Protein AF-A0AAF0XLR8-F1 (afdb_monomer_lite)

Structure (mmCIF, N/CA/C/O backbone):
data_AF-A0AAF0XLR8-F1
#
_entry.id   AF-A0AAF0XLR8-F1
#
loop_
_atom_site.group_PDB
_atom_site.id
_atom_site.type_symbol
_atom_site.label_atom_id
_atom_site.label_alt_id
_atom_site.label_comp_id
_atom_site.label_asym_id
_atom_site.label_entity_id
_atom_site.label_seq_id
_atom_site.pdbx_PDB_ins_code
_atom_site.Cartn_x
_atom_site.Cartn_y
_atom_site.Cartn_z
_atom_site.occupancy
_atom_site.B_iso_or_equiv
_atom_site.auth_seq_id
_atom_site.auth_comp_id
_atom_site.auth_asym_id
_atom_site.auth_atom_id
_atom_site.pdbx_PDB_model_num
ATOM 1 N N . MET A 1 1 ? 24.820 -13.922 -3.244 1.00 37.19 1 MET A N 1
ATOM 2 C CA . MET A 1 1 ? 24.735 -12.493 -3.611 1.00 37.19 1 MET A CA 1
ATOM 3 C C . MET A 1 1 ? 23.488 -11.950 -2.945 1.00 37.19 1 MET A C 1
ATOM 5 O O . MET A 1 1 ? 22.428 -12.491 -3.217 1.00 37.19 1 MET A O 1
ATOM 9 N N . ALA A 1 2 ? 23.593 -10.996 -2.017 1.00 41.38 2 ALA A N 1
ATOM 10 C CA . ALA A 1 2 ? 22.399 -10.427 -1.396 1.00 41.38 2 ALA A CA 1
ATOM 11 C C . ALA A 1 2 ? 21.619 -9.659 -2.472 1.00 41.38 2 ALA A C 1
ATOM 13 O O . ALA A 1 2 ? 22.079 -8.612 -2.931 1.00 41.38 2 ALA A O 1
ATOM 14 N N . SER A 1 3 ? 20.483 -10.199 -2.912 1.00 49.62 3 SER A N 1
ATOM 15 C CA . SER A 1 3 ? 19.495 -9.439 -3.670 1.00 49.62 3 SER A CA 1
ATOM 16 C C . SER A 1 3 ? 19.054 -8.292 -2.766 1.00 49.62 3 SER A C 1
ATOM 18 O O . SER A 1 3 ? 18.353 -8.506 -1.780 1.00 49.62 3 SER A O 1
ATOM 20 N N . ARG A 1 4 ? 19.552 -7.079 -3.021 1.00 61.72 4 ARG A N 1
ATOM 21 C CA . ARG A 1 4 ? 19.116 -5.879 -2.301 1.00 61.72 4 ARG A CA 1
ATOM 22 C C . ARG A 1 4 ? 17.696 -5.566 -2.756 1.00 61.72 4 ARG A C 1
ATOM 24 O O . ARG A 1 4 ? 17.512 -4.779 -3.680 1.00 61.72 4 ARG A O 1
ATOM 31 N N . THR A 1 5 ? 16.719 -6.236 -2.152 1.00 69.00 5 THR A N 1
ATOM 32 C CA . THR A 1 5 ? 15.302 -5.957 -2.369 1.00 69.00 5 THR A CA 1
ATOM 33 C C . THR A 1 5 ? 15.069 -4.470 -2.091 1.00 69.00 5 THR A C 1
ATOM 35 O O . THR A 1 5 ? 15.483 -3.981 -1.036 1.00 69.00 5 THR A O 1
ATOM 38 N N . PRO A 1 6 ? 14.494 -3.717 -3.043 1.00 81.56 6 PRO A N 1
ATOM 39 C CA . PRO A 1 6 ? 14.165 -2.318 -2.836 1.00 81.56 6 PRO A CA 1
ATOM 40 C C . PRO A 1 6 ? 13.340 -2.140 -1.554 1.00 81.56 6 PRO A C 1
ATOM 42 O O . PRO A 1 6 ? 12.363 -2.870 -1.381 1.00 81.56 6 PRO A O 1
ATOM 45 N N . PRO A 1 7 ? 13.654 -1.149 -0.697 1.00 82.56 7 PRO A N 1
ATOM 46 C CA . PRO A 1 7 ? 12.898 -0.902 0.534 1.00 82.56 7 PRO A CA 1
ATOM 47 C C . PRO A 1 7 ? 11.394 -0.716 0.305 1.00 82.56 7 PRO A C 1
ATOM 49 O O . PRO A 1 7 ? 10.596 -1.066 1.161 1.00 82.56 7 PRO A O 1
ATOM 52 N N . PHE A 1 8 ? 10.999 -0.209 -0.870 1.00 85.50 8 PHE A N 1
ATOM 53 C CA . PHE A 1 8 ? 9.593 -0.111 -1.261 1.00 85.50 8 PHE A CA 1
ATOM 54 C C . PHE A 1 8 ? 8.888 -1.475 -1.267 1.00 85.50 8 PHE A C 1
ATOM 56 O O . PHE A 1 8 ? 7.773 -1.567 -0.769 1.00 85.50 8 PHE A O 1
ATOM 63 N N . LEU A 1 9 ? 9.526 -2.529 -1.790 1.00 84.81 9 LEU A N 1
ATOM 64 C CA . LEU A 1 9 ? 8.928 -3.865 -1.854 1.00 84.81 9 LEU A CA 1
ATOM 65 C C . LEU A 1 9 ? 8.840 -4.506 -0.471 1.00 84.81 9 LEU A C 1
ATOM 67 O O . LEU A 1 9 ? 7.797 -5.052 -0.139 1.00 84.81 9 LEU A O 1
ATOM 71 N N . THR A 1 10 ? 9.891 -4.383 0.345 1.00 86.12 10 THR A N 1
ATOM 72 C CA . THR A 1 10 ? 9.876 -4.880 1.729 1.00 86.12 10 THR A CA 1
ATOM 73 C C . THR A 1 10 ? 8.780 -4.194 2.543 1.00 86.12 10 THR A C 1
ATOM 75 O O . THR A 1 10 ? 7.917 -4.869 3.082 1.00 86.12 10 THR A O 1
ATOM 78 N N . ASN A 1 11 ? 8.724 -2.859 2.524 1.00 88.31 11 ASN A N 1
ATOM 79 C CA . ASN A 1 11 ? 7.697 -2.116 3.254 1.00 88.31 11 ASN A CA 1
ATOM 80 C C . ASN A 1 11 ? 6.282 -2.378 2.723 1.00 88.31 11 ASN A C 1
ATOM 82 O O . ASN A 1 11 ? 5.335 -2.303 3.493 1.00 88.31 11 ASN A O 1
ATOM 86 N N . THR A 1 12 ? 6.1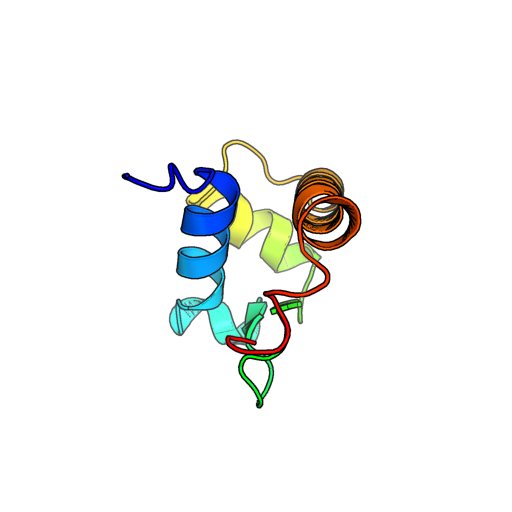24 -2.624 1.416 1.00 89.38 12 THR A N 1
ATOM 87 C CA . THR A 1 12 ? 4.816 -2.968 0.837 1.00 89.38 12 THR A CA 1
ATOM 88 C C . THR A 1 12 ? 4.378 -4.349 1.299 1.00 89.38 12 THR A C 1
ATOM 90 O O . THR A 1 12 ? 3.231 -4.495 1.689 1.00 89.38 12 THR A O 1
ATOM 93 N N . TYR A 1 13 ? 5.277 -5.337 1.301 1.00 88.31 13 TYR A N 1
ATOM 94 C CA . TYR A 1 13 ? 4.975 -6.671 1.813 1.00 88.31 13 TYR A CA 1
ATOM 95 C C . TYR A 1 13 ? 4.557 -6.605 3.287 1.00 88.31 13 TYR A C 1
ATOM 97 O O . TYR A 1 13 ? 3.449 -7.009 3.612 1.00 88.31 13 TYR A O 1
ATOM 105 N N . ASP A 1 14 ? 5.376 -5.984 4.142 1.00 88.94 14 ASP A N 1
ATOM 106 C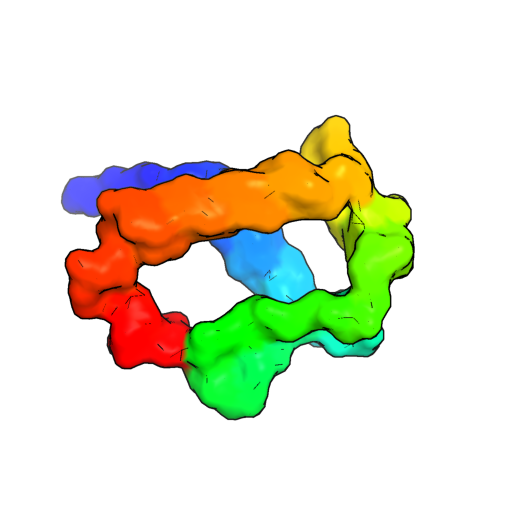 CA . ASP A 1 14 ? 5.101 -5.849 5.581 1.00 88.94 14 ASP A CA 1
ATOM 107 C C . ASP A 1 14 ? 3.794 -5.087 5.878 1.00 88.94 14 ASP A C 1
ATOM 109 O O . ASP A 1 14 ? 3.190 -5.257 6.933 1.00 88.94 14 ASP A O 1
ATOM 113 N N . LEU A 1 15 ? 3.372 -4.207 4.966 1.00 90.88 15 LEU A N 1
ATOM 114 C CA . LEU A 1 15 ? 2.122 -3.456 5.064 1.00 90.88 15 LEU A CA 1
ATOM 115 C C . LEU A 1 15 ? 0.900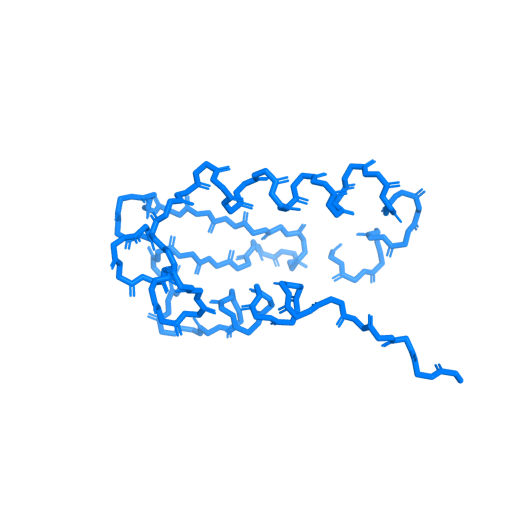 -4.296 4.696 1.00 90.88 15 LEU A C 1
ATOM 117 O O . LEU A 1 15 ? -0.146 -4.094 5.295 1.00 90.88 15 LEU A O 1
ATOM 121 N N . VAL A 1 16 ? 1.002 -5.181 3.702 1.00 89.56 16 VAL A N 1
ATOM 122 C CA . VAL A 1 16 ? -0.126 -6.021 3.256 1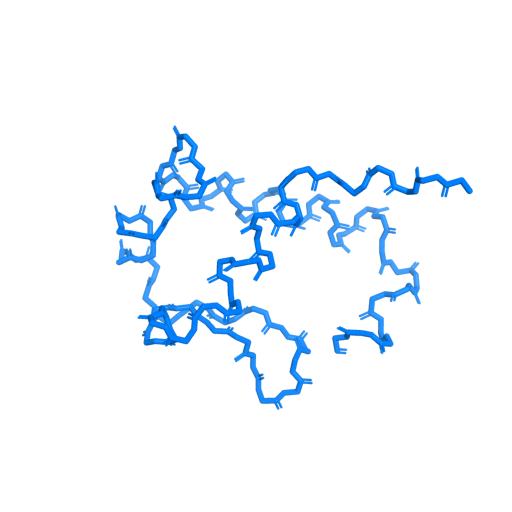.00 89.56 16 VAL A CA 1
ATOM 123 C C . VAL A 1 16 ? -0.243 -7.295 4.099 1.00 89.56 16 VAL A C 1
ATOM 125 O O . VAL A 1 16 ? -1.332 -7.839 4.228 1.00 89.56 16 VAL A O 1
ATOM 128 N N . ASP A 1 17 ? 0.866 -7.750 4.686 1.00 89.75 17 ASP A N 1
ATOM 129 C CA . ASP A 1 17 ? 0.941 -8.913 5.583 1.00 89.75 17 ASP A CA 1
ATOM 130 C C . ASP A 1 17 ? 0.463 -8.602 7.021 1.00 89.75 17 ASP A C 1
ATOM 132 O O . ASP A 1 17 ? 0.344 -9.499 7.852 1.00 89.75 17 ASP A O 1
ATOM 136 N N . ASP A 1 18 ? 0.183 -7.332 7.342 1.00 90.44 18 ASP A N 1
ATOM 137 C CA . ASP A 1 18 ? -0.341 -6.923 8.648 1.00 90.44 18 ASP A CA 1
ATOM 138 C C . ASP A 1 18 ? -1.864 -7.129 8.727 1.00 90.44 18 ASP A C 1
ATOM 140 O O . ASP A 1 18 ? -2.644 -6.292 8.257 1.00 90.44 18 ASP A O 1
ATOM 144 N N . GLU A 1 19 ? -2.276 -8.195 9.425 1.00 90.44 19 GLU A N 1
ATOM 145 C CA . GLU A 1 19 ? -3.680 -8.555 9.693 1.00 90.44 19 GLU A CA 1
ATOM 146 C C . GLU A 1 19 ? -4.501 -7.401 10.309 1.00 90.44 19 GLU A C 1
ATOM 148 O O . GLU A 1 19 ? -5.722 -7.323 10.149 1.00 90.44 19 GLU A O 1
ATOM 153 N N . SER A 1 20 ? -3.862 -6.454 11.012 1.00 90.25 20 SER A N 1
ATOM 154 C CA . SER A 1 20 ? -4.563 -5.292 11.577 1.00 90.25 20 SER A CA 1
ATOM 155 C C . SER A 1 20 ? -5.073 -4.320 10.507 1.00 90.25 20 SER A C 1
ATOM 157 O O . SER A 1 20 ? -5.973 -3.513 10.771 1.00 90.25 20 SER A O 1
ATOM 159 N N . THR A 1 21 ? -4.518 -4.405 9.296 1.00 90.25 21 THR A N 1
ATOM 160 C CA . THR A 1 21 ? -4.874 -3.571 8.148 1.00 90.25 21 THR A CA 1
ATOM 161 C C . THR A 1 21 ? -5.778 -4.266 7.136 1.00 90.25 21 THR A C 1
ATOM 163 O O . THR A 1 21 ? -6.282 -3.568 6.257 1.00 90.25 21 THR A O 1
ATOM 166 N N . ASP A 1 22 ? -6.110 -5.552 7.323 1.00 91.31 22 ASP A N 1
ATOM 167 C CA . ASP A 1 22 ? -6.880 -6.386 6.377 1.00 91.31 22 ASP A CA 1
ATOM 168 C C . ASP A 1 22 ? -8.200 -5.763 5.910 1.00 91.31 22 ASP A C 1
ATOM 170 O O . ASP A 1 22 ? -8.629 -5.931 4.769 1.00 91.31 22 ASP A O 1
ATOM 174 N N . ARG A 1 23 ? -8.859 -4.994 6.784 1.00 92.81 23 ARG A N 1
ATOM 175 C CA . ARG A 1 23 ? -10.110 -4.288 6.451 1.00 92.81 23 ARG A CA 1
ATOM 176 C C . ARG A 1 23 ? -9.923 -3.160 5.420 1.00 92.81 23 ARG A C 1
ATOM 178 O O . ARG A 1 23 ? -10.902 -2.695 4.847 1.00 92.81 23 ARG A O 1
ATOM 185 N N . ILE A 1 24 ? -8.692 -2.678 5.252 1.00 92.31 24 ILE A N 1
ATOM 186 C CA . ILE A 1 24 ? -8.292 -1.537 4.416 1.00 92.31 24 ILE A CA 1
ATOM 187 C C . ILE A 1 24 ? -7.490 -2.030 3.210 1.00 92.31 24 ILE A C 1
ATOM 189 O O . ILE A 1 24 ? -7.745 -1.605 2.082 1.00 92.31 24 ILE A O 1
ATOM 193 N N . VAL A 1 25 ? -6.515 -2.905 3.451 1.00 91.25 25 VAL A N 1
ATOM 194 C CA . VAL A 1 25 ? -5.633 -3.509 2.454 1.00 91.25 25 VAL A CA 1
ATOM 195 C C . VAL A 1 25 ? -5.297 -4.927 2.892 1.00 91.25 25 VAL A C 1
ATOM 197 O O . VAL A 1 25 ? -5.002 -5.140 4.058 1.00 91.25 25 VAL A O 1
ATOM 200 N N . SER A 1 26 ? -5.346 -5.885 1.976 1.00 91.38 26 SER A N 1
ATOM 201 C CA . SER A 1 26 ? -4.994 -7.273 2.275 1.00 91.38 26 SER A CA 1
ATOM 202 C C . SER A 1 26 ? -4.433 -7.969 1.045 1.00 91.38 26 SER A C 1
ATOM 204 O O . SER A 1 26 ? -4.591 -7.499 -0.089 1.00 91.38 26 SER A O 1
ATOM 206 N N . TRP A 1 27 ? -3.838 -9.137 1.257 1.00 89.38 27 TRP A N 1
ATOM 207 C CA . TRP A 1 27 ? -3.690 -10.104 0.180 1.00 89.38 27 TRP A CA 1
ATOM 208 C C . TRP A 1 27 ? -5.073 -10.596 -0.264 1.00 89.38 27 TRP A C 1
ATOM 210 O O . TRP A 1 27 ? -6.037 -10.621 0.511 1.00 89.38 27 TRP A O 1
ATOM 220 N N . ASN A 1 28 ? -5.206 -10.963 -1.534 1.00 84.38 28 ASN A N 1
ATOM 221 C CA . ASN A 1 28 ? -6.352 -11.742 -1.981 1.00 84.38 28 ASN A CA 1
ATOM 222 C C . ASN A 1 28 ? -6.246 -13.192 -1.462 1.00 84.38 28 ASN A C 1
ATOM 224 O O . ASN A 1 28 ? -5.275 -13.584 -0.823 1.00 84.38 28 ASN A O 1
ATOM 228 N N . GLN A 1 29 ? -7.256 -14.013 -1.751 1.00 83.31 29 GLN A N 1
ATOM 229 C CA . GLN A 1 29 ? -7.336 -15.387 -1.235 1.00 83.31 29 GLN A CA 1
ATOM 230 C C . GLN A 1 29 ? -6.168 -16.293 -1.661 1.00 83.31 29 GLN A C 1
ATOM 232 O O . GLN A 1 29 ? -5.919 -17.306 -1.013 1.00 83.31 29 GLN A O 1
ATOM 237 N N . THR A 1 30 ? -5.502 -15.960 -2.764 1.00 80.12 30 THR A N 1
ATOM 238 C CA . THR A 1 30 ? -4.400 -16.719 -3.363 1.00 80.12 30 THR A CA 1
ATOM 239 C C . THR A 1 30 ? -3.022 -16.243 -2.905 1.00 80.12 30 THR A C 1
ATOM 241 O O . THR A 1 30 ? -2.089 -17.032 -2.968 1.00 80.12 30 THR A O 1
ATOM 244 N N . GLY A 1 31 ? -2.892 -15.019 -2.382 1.00 80.06 31 GLY A N 1
ATOM 245 C CA . GLY A 1 31 ? -1.609 -14.415 -2.000 1.00 80.06 31 GLY A CA 1
ATOM 246 C C . GLY A 1 31 ? -0.975 -13.597 -3.130 1.00 80.06 31 GLY A C 1
ATOM 247 O O . GLY A 1 31 ? -0.441 -12.532 -2.889 1.00 80.06 31 GLY A O 1
ATOM 248 N N . ASP A 1 32 ? -1.081 -14.031 -4.377 1.00 76.75 32 ASP A N 1
ATOM 249 C CA . ASP A 1 32 ? -1.889 -13.489 -5.470 1.00 76.75 32 ASP A CA 1
ATOM 250 C C . ASP A 1 32 ? -1.831 -11.985 -5.842 1.00 76.75 32 ASP A C 1
ATOM 252 O O . ASP A 1 32 ? -1.453 -11.531 -6.932 1.00 76.75 32 ASP A O 1
ATOM 256 N N . ALA A 1 33 ? -2.377 -11.160 -4.971 1.00 78.62 33 ALA A N 1
ATOM 257 C CA . ALA A 1 33 ? -2.604 -9.773 -5.316 1.00 78.62 33 ALA A CA 1
ATOM 258 C C . ALA A 1 33 ? -2.847 -8.955 -4.071 1.00 78.62 33 ALA A C 1
ATOM 260 O O . ALA A 1 33 ? -3.452 -9.418 -3.108 1.00 78.62 33 ALA A O 1
ATOM 261 N N . ILE A 1 34 ? -2.457 -7.690 -4.152 1.00 85.81 34 ILE A N 1
ATOM 262 C CA . ILE A 1 34 ? -2.788 -6.695 -3.146 1.00 85.81 34 ILE A CA 1
ATOM 263 C C . ILE A 1 34 ? -4.158 -6.119 -3.493 1.00 85.81 34 ILE A C 1
ATOM 265 O O . ILE A 1 34 ? -4.350 -5.547 -4.570 1.00 85.81 34 ILE A O 1
ATOM 269 N N . VAL A 1 35 ? -5.103 -6.242 -2.569 1.00 87.62 35 VAL A N 1
ATOM 270 C CA . VAL A 1 35 ? -6.451 -5.687 -2.684 1.00 87.62 35 VAL A CA 1
ATOM 271 C C . VAL A 1 35 ? -6.568 -4.513 -1.726 1.00 87.62 35 VAL A C 1
ATOM 273 O O . VAL A 1 35 ? -6.361 -4.661 -0.528 1.00 87.62 35 VAL A O 1
ATOM 276 N N . VAL A 1 36 ? -6.909 -3.336 -2.251 1.00 90.00 36 VAL A N 1
ATOM 277 C CA . VAL A 1 36 ? -7.177 -2.140 -1.441 1.00 90.00 36 VAL A CA 1
ATOM 278 C C . VAL A 1 36 ? -8.687 -1.943 -1.374 1.00 90.00 36 VAL A C 1
ATOM 280 O O . VAL A 1 36 ? -9.311 -1.580 -2.371 1.00 90.00 36 VAL A O 1
ATOM 283 N N . TRP A 1 37 ? -9.266 -2.194 -0.203 1.00 90.81 37 TRP A N 1
ATOM 284 C CA . TRP A 1 37 ? -10.704 -2.126 0.058 1.00 90.81 37 TRP A CA 1
ATOM 285 C C . TRP A 1 37 ? -11.195 -0.687 0.243 1.00 90.81 37 TRP A C 1
ATOM 287 O O . TRP A 1 37 ? -12.239 -0.318 -0.294 1.00 90.81 37 TRP A O 1
ATOM 297 N N . ASP A 1 38 ? -10.417 0.146 0.943 1.00 89.19 38 ASP A N 1
ATOM 298 C CA . ASP A 1 38 ? -10.703 1.572 1.129 1.00 89.19 38 ASP A CA 1
ATOM 299 C C . ASP A 1 38 ? -9.468 2.421 0.808 1.00 89.19 38 ASP A C 1
ATOM 301 O O . ASP A 1 38 ? -8.544 2.574 1.606 1.00 89.19 38 ASP A O 1
ATOM 305 N N . THR A 1 39 ? -9.466 3.021 -0.382 1.00 89.81 39 THR A N 1
ATOM 306 C CA . THR A 1 39 ? -8.365 3.881 -0.846 1.00 89.81 39 THR A CA 1
ATOM 307 C C . THR A 1 39 ? -8.167 5.148 -0.005 1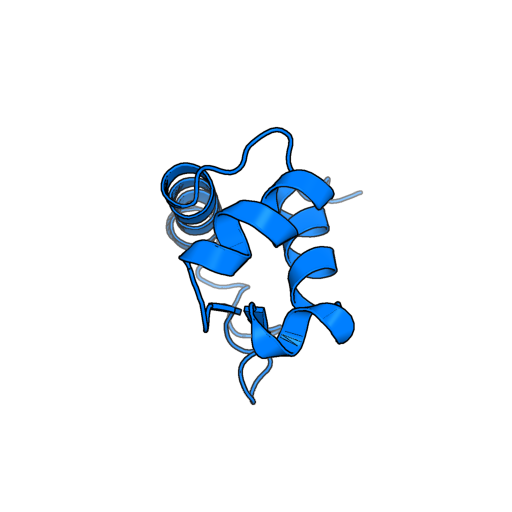.00 89.81 39 THR A C 1
ATOM 309 O O . THR A 1 39 ? -7.038 5.643 0.098 1.00 89.81 39 THR A O 1
ATOM 312 N N . ALA A 1 40 ? -9.227 5.690 0.600 1.00 90.69 40 ALA A N 1
ATOM 313 C CA . ALA A 1 40 ? -9.163 6.921 1.378 1.00 90.69 40 ALA A CA 1
ATOM 314 C C . ALA A 1 40 ? -8.568 6.656 2.767 1.00 90.69 40 ALA A C 1
ATOM 316 O O . ALA A 1 40 ? -7.678 7.393 3.203 1.00 90.69 40 ALA A O 1
ATOM 317 N N . GLU A 1 41 ? -9.019 5.591 3.435 1.00 92.44 41 GLU A N 1
ATOM 318 C CA . GLU A 1 41 ? -8.451 5.132 4.708 1.00 92.44 41 GLU A CA 1
ATOM 319 C C . GLU A 1 41 ? -7.013 4.636 4.517 1.00 92.44 41 GLU A C 1
ATOM 321 O O . GLU A 1 41 ? -6.119 5.040 5.261 1.00 92.44 41 GLU A O 1
ATOM 326 N N . PHE A 1 42 ? -6.742 3.888 3.444 1.00 91.50 42 PHE A N 1
ATOM 327 C CA . PHE A 1 42 ? -5.394 3.438 3.095 1.00 91.50 42 PHE A CA 1
ATOM 328 C C . PHE A 1 42 ? -4.407 4.602 2.978 1.00 91.50 42 PHE A C 1
ATOM 330 O O . PHE A 1 42 ? -3.329 4.600 3.577 1.00 91.50 42 PHE A O 1
ATOM 337 N N . SER A 1 43 ? -4.802 5.639 2.239 1.00 92.31 43 SER A N 1
ATOM 338 C CA . SER A 1 43 ? -3.961 6.812 2.023 1.00 92.31 43 SER A CA 1
ATOM 339 C C . SER A 1 43 ? -3.672 7.555 3.320 1.00 92.31 43 SER A C 1
ATOM 341 O O . SER A 1 43 ? -2.540 7.963 3.558 1.00 92.31 43 SER A O 1
ATOM 343 N N . ARG A 1 44 ? -4.692 7.751 4.156 1.00 93.44 44 ARG A N 1
ATOM 344 C CA . ARG A 1 44 ? -4.599 8.585 5.356 1.00 93.44 44 ARG A CA 1
ATOM 345 C C . ARG A 1 44 ? -3.940 7.867 6.531 1.00 93.44 44 ARG A C 1
ATOM 347 O O . ARG A 1 44 ? -3.140 8.488 7.223 1.00 93.44 44 ARG A O 1
ATOM 354 N N . ASP A 1 45 ? -4.272 6.598 6.742 1.00 90.56 45 ASP A N 1
ATOM 355 C CA . ASP A 1 45 ? -4.001 5.899 8.001 1.00 90.56 45 ASP A CA 1
ATOM 356 C C . ASP A 1 45 ? -2.941 4.795 7.854 1.00 90.56 45 ASP A C 1
ATOM 358 O O . ASP A 1 45 ? -2.255 4.477 8.829 1.00 90.56 45 ASP A O 1
ATOM 362 N N . VAL A 1 46 ? -2.759 4.239 6.648 1.00 91.06 46 VAL A N 1
ATOM 363 C CA . VAL A 1 46 ? -1.800 3.148 6.390 1.00 91.06 46 VAL A CA 1
ATOM 364 C C . VAL A 1 46 ? -0.517 3.676 5.751 1.00 91.06 46 VAL A C 1
ATOM 366 O O . VAL A 1 46 ? 0.561 3.499 6.317 1.00 91.06 46 VAL A O 1
ATOM 369 N N . LEU A 1 47 ? -0.599 4.393 4.623 1.00 91.81 47 LEU A N 1
ATOM 370 C CA . LEU A 1 47 ? 0.593 4.875 3.909 1.00 91.81 47 LEU A CA 1
ATOM 371 C C . LEU A 1 47 ? 1.579 5.667 4.792 1.00 91.81 47 LEU A C 1
ATOM 373 O O . LEU A 1 47 ? 2.773 5.385 4.69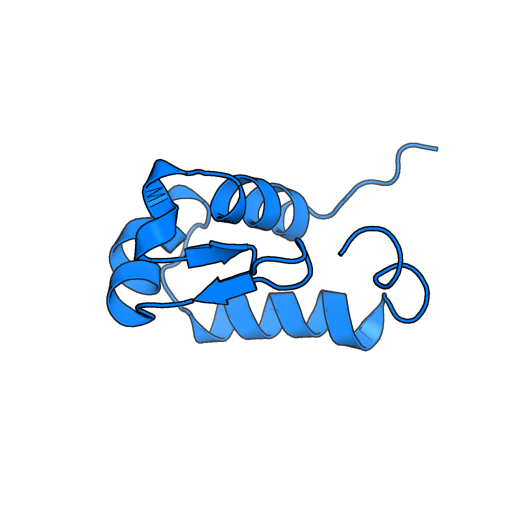9 1.00 91.81 47 LEU A O 1
ATOM 377 N N . PRO A 1 48 ? 1.156 6.591 5.681 1.00 92.12 48 PRO A N 1
ATOM 378 C CA . PRO A 1 48 ? 2.086 7.367 6.506 1.00 92.12 48 PRO A CA 1
ATOM 379 C C . PRO A 1 48 ? 2.857 6.550 7.548 1.00 92.12 48 PRO A C 1
ATOM 381 O O . PRO A 1 48 ? 3.863 7.034 8.063 1.00 92.12 48 PRO A O 1
ATOM 384 N N . LYS A 1 49 ? 2.394 5.336 7.881 1.00 90.12 49 LYS A N 1
ATOM 385 C CA . LYS A 1 49 ? 3.086 4.439 8.820 1.00 90.12 49 LYS A CA 1
ATOM 386 C C . LYS A 1 49 ? 4.306 3.772 8.178 1.00 90.12 49 LYS A C 1
ATOM 388 O O . LYS A 1 49 ? 5.303 3.560 8.859 1.00 90.12 49 LYS A O 1
ATOM 393 N N . TYR A 1 50 ? 4.240 3.493 6.874 1.00 87.94 50 TYR A N 1
ATOM 394 C CA . TYR A 1 50 ? 5.267 2.743 6.132 1.00 87.94 50 TYR A CA 1
ATOM 395 C C . TYR A 1 50 ? 6.068 3.613 5.151 1.00 87.94 50 TYR A C 1
ATOM 397 O O . TYR A 1 50 ? 7.214 3.301 4.811 1.00 87.94 50 TYR A O 1
ATOM 405 N N . PHE A 1 51 ? 5.492 4.731 4.704 1.00 88.38 51 PHE A N 1
ATOM 406 C CA . PHE A 1 51 ? 6.073 5.655 3.736 1.00 88.38 51 PHE A CA 1
ATOM 407 C C . PHE A 1 51 ? 6.012 7.096 4.246 1.00 88.38 51 PHE A C 1
ATOM 409 O O . PHE A 1 51 ? 5.144 7.487 5.016 1.00 88.38 51 PHE A O 1
ATOM 416 N N . LYS A 1 52 ? 6.910 7.950 3.746 1.00 87.19 52 LYS A N 1
ATOM 417 C CA . LYS A 1 52 ? 6.953 9.381 4.108 1.00 87.19 52 LYS A CA 1
ATOM 418 C C . LYS A 1 52 ? 5.895 10.234 3.384 1.00 87.19 52 LYS A C 1
ATOM 420 O O . LYS A 1 52 ? 6.045 11.450 3.302 1.00 87.19 52 LYS A O 1
ATOM 425 N N . HIS A 1 53 ? 4.869 9.614 2.804 1.00 88.00 53 HIS A N 1
ATOM 426 C CA . HIS A 1 53 ? 3.791 10.287 2.085 1.00 88.00 53 HIS A CA 1
ATOM 427 C C . HIS A 1 53 ? 2.484 9.499 2.191 1.00 88.00 53 HIS A C 1
ATOM 429 O O . HIS A 1 53 ? 2.497 8.284 2.332 1.00 88.00 53 HIS A O 1
ATOM 435 N N . ASN A 1 54 ? 1.359 10.180 1.999 1.00 89.56 54 ASN A N 1
ATOM 436 C CA . ASN A 1 54 ? 0.011 9.605 1.924 1.00 89.56 54 ASN A CA 1
ATOM 437 C C . ASN A 1 54 ? -0.541 9.535 0.487 1.00 89.56 54 ASN A C 1
ATOM 439 O O . ASN A 1 54 ? -1.731 9.325 0.281 1.00 89.56 54 ASN A O 1
ATOM 443 N N . ASN A 1 55 ? 0.294 9.765 -0.530 1.00 88.94 55 ASN A N 1
ATOM 444 C CA . ASN A 1 55 ? -0.172 9.831 -1.912 1.00 88.94 55 ASN A CA 1
ATOM 445 C C . ASN A 1 55 ? -0.343 8.428 -2.520 1.00 88.94 55 ASN A C 1
ATOM 447 O O . ASN A 1 55 ? 0.644 7.776 -2.875 1.00 88.94 55 ASN A O 1
ATOM 451 N N . PHE A 1 56 ? -1.597 8.010 -2.693 1.00 85.50 56 PHE A N 1
ATOM 452 C CA . PHE A 1 56 ? -1.953 6.736 -3.318 1.00 85.50 56 PHE A CA 1
ATOM 453 C C . PHE A 1 56 ? -1.418 6.586 -4.743 1.00 85.50 56 PHE A C 1
ATOM 455 O O . PHE A 1 56 ? -0.842 5.558 -5.085 1.00 85.50 56 PHE A O 1
ATOM 462 N N . SER A 1 57 ? -1.527 7.624 -5.571 1.00 87.25 57 SER A N 1
ATOM 463 C CA . SER A 1 57 ? -1.051 7.584 -6.957 1.00 87.25 57 SER A CA 1
ATOM 464 C C . SER A 1 57 ? 0.459 7.350 -7.038 1.00 87.25 57 SER A C 1
ATOM 466 O O . SER A 1 57 ? 0.934 6.629 -7.915 1.00 87.25 57 SER A O 1
ATOM 468 N N . SER A 1 58 ? 1.230 7.912 -6.100 1.00 87.06 58 SER A N 1
ATOM 469 C CA . SER A 1 58 ? 2.672 7.653 -5.995 1.00 87.06 58 SER A CA 1
ATOM 470 C C . SER A 1 58 ? 2.983 6.212 -5.596 1.00 87.06 58 SER A C 1
ATOM 472 O O . SER A 1 58 ? 3.974 5.660 -6.079 1.00 87.06 58 SER A O 1
ATOM 474 N N . PHE A 1 59 ? 2.161 5.614 -4.730 1.00 87.31 59 PHE A N 1
ATOM 475 C CA . PHE A 1 59 ? 2.269 4.210 -4.335 1.00 87.31 59 PHE A CA 1
ATOM 476 C C . PHE A 1 59 ? 1.959 3.280 -5.518 1.00 87.31 59 PHE A C 1
ATOM 478 O O . PHE A 1 59 ? 2.806 2.472 -5.889 1.00 87.31 59 PHE A O 1
ATOM 485 N N . VAL A 1 60 ? 0.822 3.480 -6.194 1.00 85.75 60 VAL A N 1
ATOM 486 C CA . VAL A 1 60 ? 0.420 2.699 -7.380 1.00 85.75 60 VAL A CA 1
ATOM 487 C C . VAL A 1 60 ? 1.457 2.799 -8.496 1.00 85.75 60 VAL A C 1
ATOM 489 O O . VAL A 1 60 ? 1.794 1.800 -9.121 1.00 85.75 60 VAL A O 1
ATOM 492 N N . ARG A 1 61 ? 2.019 3.988 -8.738 1.00 86.38 61 ARG A N 1
ATOM 493 C CA . ARG A 1 61 ? 3.073 4.157 -9.746 1.00 86.38 61 ARG A CA 1
ATOM 494 C C . ARG A 1 61 ? 4.318 3.334 -9.417 1.00 86.38 61 ARG A C 1
ATOM 496 O O . ARG A 1 61 ? 4.846 2.689 -10.311 1.00 86.38 61 ARG A O 1
ATOM 503 N N . GLN A 1 62 ? 4.779 3.357 -8.164 1.00 84.94 62 GLN A N 1
ATOM 504 C CA . GLN A 1 62 ? 5.933 2.559 -7.738 1.00 84.94 62 GLN A CA 1
ATOM 505 C C . GLN A 1 62 ? 5.638 1.063 -7.861 1.00 84.94 62 GLN A C 1
ATOM 507 O O . GLN A 1 62 ? 6.456 0.339 -8.422 1.00 84.94 62 GLN A O 1
ATOM 512 N N . LEU A 1 63 ? 4.447 0.627 -7.438 1.00 83.56 63 LEU A N 1
ATOM 513 C CA . LEU A 1 63 ? 3.983 -0.747 -7.615 1.00 83.56 63 LEU A CA 1
ATOM 514 C C . LEU A 1 63 ? 4.044 -1.160 -9.094 1.00 83.56 63 LEU A C 1
ATOM 516 O O . LEU A 1 63 ? 4.683 -2.150 -9.438 1.00 83.56 63 LEU A O 1
ATOM 520 N N . ASN A 1 64 ? 3.479 -0.341 -9.982 1.00 78.62 64 ASN A N 1
ATOM 521 C CA . ASN A 1 64 ? 3.483 -0.588 -11.420 1.00 78.62 64 ASN A CA 1
ATOM 522 C C . ASN A 1 64 ? 4.895 -0.599 -12.008 1.00 78.62 64 ASN A C 1
ATOM 524 O O . ASN A 1 64 ? 5.164 -1.426 -12.866 1.00 78.62 64 ASN A O 1
ATOM 528 N N . THR A 1 65 ? 5.817 0.255 -11.558 1.00 78.19 65 THR A N 1
ATOM 529 C CA . THR A 1 65 ? 7.216 0.209 -12.012 1.00 78.19 65 THR A CA 1
ATOM 530 C C . THR A 1 65 ? 7.869 -1.134 -11.681 1.00 78.19 65 THR A C 1
ATOM 532 O O . THR A 1 65 ? 8.521 -1.721 -12.541 1.00 78.19 65 THR A O 1
ATOM 535 N N . TYR A 1 66 ? 7.663 -1.663 -10.472 1.00 71.00 66 TYR A N 1
ATOM 536 C CA . TYR A 1 66 ? 8.254 -2.945 -10.081 1.00 71.00 66 TYR A CA 1
ATOM 537 C C . TYR A 1 66 ? 7.553 -4.153 -10.713 1.00 71.00 66 TYR A C 1
ATOM 539 O O . TYR A 1 66 ? 8.238 -5.089 -11.122 1.00 71.00 66 TYR A O 1
ATOM 547 N N . LEU A 1 67 ? 6.224 -4.125 -10.839 1.00 68.50 67 LEU A N 1
ATOM 548 C CA . LEU A 1 67 ? 5.434 -5.226 -11.402 1.00 68.50 67 LEU A CA 1
ATOM 549 C C . LEU A 1 67 ? 5.419 -5.245 -12.943 1.00 68.50 67 LEU A C 1
ATOM 551 O O . LEU A 1 67 ? 5.345 -6.321 -13.530 1.00 68.50 67 LEU A O 1
ATOM 555 N N . THR A 1 68 ? 5.523 -4.087 -13.608 1.00 59.31 68 THR A N 1
ATOM 556 C CA . THR A 1 68 ? 5.446 -3.978 -15.082 1.00 59.31 68 THR A CA 1
ATOM 557 C C . THR A 1 68 ? 6.814 -4.097 -15.755 1.00 59.31 68 THR A C 1
ATOM 559 O O . THR A 1 68 ? 6.898 -4.718 -16.810 1.00 59.31 68 THR A O 1
ATOM 562 N N . GLU A 1 69 ? 7.893 -3.546 -15.179 1.00 51.69 69 GLU A N 1
ATOM 563 C CA . GLU A 1 69 ? 9.204 -3.532 -15.859 1.00 51.69 69 GLU A CA 1
ATOM 564 C C . GLU A 1 69 ? 10.168 -4.651 -15.442 1.00 51.69 69 GLU A C 1
ATOM 566 O O . GLU A 1 69 ? 11.024 -5.030 -16.237 1.00 51.69 69 GLU A O 1
ATOM 571 N N . CYS A 1 70 ? 10.042 -5.226 -14.241 1.00 48.56 70 CYS A N 1
ATOM 572 C CA . CYS A 1 70 ? 11.057 -6.158 -13.724 1.00 48.56 70 CYS A CA 1
ATOM 573 C C . CYS A 1 70 ? 10.602 -7.615 -13.563 1.00 48.56 70 CYS A C 1
ATOM 575 O O . CYS A 1 70 ? 11.426 -8.451 -13.198 1.00 48.56 70 CYS A O 1
ATOM 577 N N . PHE A 1 71 ? 9.326 -7.949 -13.781 1.00 44.56 71 PHE A N 1
ATOM 578 C CA . PHE A 1 71 ? 8.769 -9.108 -13.074 1.00 44.56 71 PHE A CA 1
ATOM 579 C C . PHE A 1 71 ? 7.763 -9.992 -13.823 1.00 44.56 71 PHE A C 1
ATOM 581 O O . PHE A 1 71 ? 6.988 -10.729 -13.219 1.00 44.56 71 PHE A O 1
ATOM 588 N N . THR A 1 72 ? 7.860 -10.051 -15.145 1.00 47.50 72 THR A N 1
ATOM 589 C CA . THR A 1 72 ? 7.412 -11.239 -15.888 1.00 47.50 72 THR A CA 1
ATOM 590 C C . THR A 1 72 ? 8.675 -11.991 -16.321 1.00 47.50 72 THR A C 1
ATOM 592 O O . THR A 1 72 ? 9.308 -11.589 -17.293 1.00 47.50 72 THR A O 1
ATOM 595 N N . PRO A 1 73 ? 9.156 -12.988 -15.539 1.00 42.72 73 PRO A N 1
ATOM 596 C CA . PRO A 1 73 ? 8.422 -14.230 -15.280 1.00 42.72 73 PRO A CA 1
ATOM 597 C C . PRO A 1 73 ? 8.566 -14.817 -13.851 1.00 42.72 73 PRO A C 1
ATOM 599 O O . PRO A 1 73 ? 8.301 -15.998 -13.676 1.00 42.72 73 PRO A O 1
ATOM 602 N N . PHE A 1 74 ? 8.984 -14.047 -12.838 1.00 43.28 74 PHE A N 1
ATOM 603 C CA . PHE A 1 74 ? 9.220 -14.579 -11.476 1.00 43.28 74 PHE A CA 1
ATOM 604 C C . PHE A 1 74 ? 8.062 -14.338 -10.484 1.00 43.28 74 PHE A C 1
ATOM 606 O O . PHE A 1 74 ? 8.033 -14.957 -9.428 1.00 43.28 74 PHE A O 1
ATOM 613 N N . PHE A 1 75 ? 7.091 -13.472 -10.810 1.00 40.12 75 PHE A N 1
ATOM 614 C CA . PHE A 1 75 ? 5.952 -13.157 -9.924 1.00 40.12 75 PHE A CA 1
ATOM 615 C C . PHE A 1 75 ? 4.755 -14.114 -10.079 1.00 40.12 75 PHE A C 1
ATOM 617 O O . PHE A 1 75 ? 3.726 -13.869 -9.474 1.00 40.12 75 PHE A O 1
ATOM 624 N N . LYS A 1 76 ? 4.867 -15.194 -10.869 1.00 38.69 76 LYS A N 1
ATOM 625 C CA . LYS A 1 76 ? 3.823 -16.236 -10.962 1.00 38.69 76 LYS A CA 1
ATOM 626 C C . LYS A 1 76 ? 3.959 -17.363 -9.929 1.00 38.69 76 LYS A C 1
ATOM 628 O O . LYS A 1 76 ? 3.069 -18.198 -9.861 1.00 38.69 76 LYS A O 1
ATOM 633 N N . ASP A 1 77 ? 5.065 -17.414 -9.183 1.00 35.12 77 ASP A N 1
ATOM 634 C CA . ASP A 1 77 ? 5.357 -18.533 -8.271 1.00 35.12 77 ASP A CA 1
ATOM 635 C C . ASP A 1 77 ? 5.269 -18.168 -6.778 1.00 35.12 77 ASP A C 1
ATOM 637 O O . ASP A 1 77 ? 5.371 -19.049 -5.929 1.00 35.12 77 ASP A O 1
ATOM 641 N N . VAL A 1 78 ? 5.127 -16.886 -6.426 1.00 38.72 78 VAL A N 1
ATOM 642 C CA . VAL A 1 78 ? 5.091 -16.417 -5.013 1.00 38.72 78 VAL A CA 1
ATOM 643 C C . VAL A 1 78 ? 3.964 -15.420 -4.776 1.00 38.72 78 VAL A C 1
ATOM 645 O O . VAL A 1 78 ? 3.931 -14.656 -3.818 1.00 38.72 78 VAL A O 1
ATOM 648 N N . ILE A 1 79 ? 3.033 -15.423 -5.697 1.00 45.97 79 ILE A N 1
ATOM 649 C CA . ILE A 1 79 ? 1.828 -14.665 -5.628 1.00 45.97 79 ILE A CA 1
ATOM 650 C C . ILE A 1 79 ? 0.835 -15.684 -6.185 1.00 45.97 79 ILE A C 1
ATOM 652 O O . ILE A 1 79 ? 0.952 -16.036 -7.381 1.00 45.97 79 ILE A O 1
#

Radius of gyration: 12.69 Å; chains: 1; bounding box: 35×29×28 Å

Organism: Daucus carota subsp. sativus (NCBI:txid79200)

InterPro domains:
  IPR000232 Heat shock factor (HSF)-type, DNA-binding [PF00447] (8-66)
  IPR000232 Heat shock factor (HSF)-type, DNA-binding [PR00056] (8-31)
  IPR000232 Heat shock factor (HSF)-type, DNA-binding [PR00056] (46-58)
  IPR000232 Heat shock factor (HSF)-type, DNA-binding [PR00056] (59-71)
  IPR000232 Heat shock factor (HSF)-type, DNA-binding [SM00415] (4-76)
  IPR036388 Winged helix-like DNA-binding domain superfamily [G3DSA:1.10.10.10] (1-77)
  IPR036390 Winged helix DNA-binding domain superfamily [SSF46785] (6-66)

pLDDT: mean 78.45, std 17.68, range [35.12, 93.44]

Foldseek 3Di:
DPPPPPLLVVLVCVLQVDPVCVCQWHQDPVVPDIDGNHLVCCLPPRCVVRHVHSDPVVSVVVVCCCPVPPPVPPVVPRD

Secondary structure (DSSP, 8-state):
------HHHHHHHHHHS-GGGTTTEEE-TTS--EEES-HHHIIIIIHHHHSS---HHHHHHHHHHHHHHS-TTTTTS--

Sequence (79 aa):
MASRTPPFLTNTYDLVDDESTDRIVSWNQTGDAIVVWDTAEFSRDVLPKYFKHNNFSSFVRQLNTYLTECFTPFFKDVI